Protein AF-A0A7G6T0T3-F1 (afdb_monomer_lite)

Secondary structure (DSSP, 8-state):
--THHHH---GGGTTPPEEPTTS-EEE-TTSTHHHHHHHHHHHHHHHHHHHHHHHH--EEESSSS-TTSGGGSTT---

Sequence (78 aa):
MIPYLKAKAFREFDGAPTVDLDGDFVILPTNDEWSIWMAEYHRTHGAKGTQYFARIGRMVVKTRWPPGHEHQLSMQIG

Radius of gyration: 14.76 Å; chains: 1; bounding box: 41×19×36 Å

Foldseek 3Di:
DDCVVVVCPPVVCVLQADADPVRWGKDFPPHPQLVQVLVVLCVPPNPVRSVVCVVVRIDTGRDSHDPPPVPPVVVPPD

pLDDT: mean 72.65, std 18.5, range [38.62, 91.25]

Structure (mmCIF, N/CA/C/O backbone):
data_AF-A0A7G6T0T3-F1
#
_entry.id   AF-A0A7G6T0T3-F1
#
loop_
_atom_site.group_PDB
_atom_site.id
_atom_site.type_symbol
_atom_site.label_atom_id
_atom_site.label_alt_id
_atom_site.label_comp_id
_atom_site.label_asym_id
_atom_site.label_entity_id
_atom_site.label_seq_id
_atom_site.pdbx_PDB_ins_code
_atom_site.Cartn_x
_atom_site.Cartn_y
_atom_site.Cartn_z
_atom_site.occupancy
_atom_site.B_iso_or_equiv
_atom_site.auth_seq_id
_atom_site.auth_comp_id
_atom_site.auth_asym_id
_atom_site.auth_atom_id
_atom_site.pdbx_PDB_model_num
ATOM 1 N N . MET A 1 1 ? 20.018 9.629 -25.156 1.00 45.88 1 MET A N 1
ATOM 2 C CA . MET A 1 1 ? 19.440 8.658 -24.201 1.00 45.88 1 MET A CA 1
ATOM 3 C C . MET A 1 1 ? 20.583 7.776 -23.712 1.00 45.88 1 MET A C 1
ATOM 5 O O . MET A 1 1 ? 21.181 7.086 -24.526 1.00 45.88 1 MET A O 1
ATOM 9 N N . ILE A 1 2 ? 21.010 7.924 -22.455 1.00 41.88 2 ILE A N 1
ATOM 10 C CA . ILE A 1 2 ? 22.273 7.343 -21.967 1.00 41.88 2 ILE A CA 1
ATOM 11 C C . ILE A 1 2 ? 22.112 5.814 -21.800 1.00 41.88 2 ILE A C 1
ATOM 13 O O . ILE A 1 2 ? 21.196 5.392 -21.095 1.00 41.88 2 ILE A O 1
ATOM 17 N N . PRO A 1 3 ? 22.983 4.973 -22.395 1.00 43.91 3 PRO A N 1
ATOM 18 C CA . PRO A 1 3 ? 22.884 3.503 -22.352 1.00 43.91 3 PRO A CA 1
ATOM 19 C C . PRO A 1 3 ? 22.936 2.895 -20.938 1.00 43.91 3 PRO A C 1
ATOM 21 O O . PRO A 1 3 ? 22.503 1.764 -20.734 1.00 43.91 3 PRO A O 1
ATOM 24 N N . TYR A 1 4 ? 23.386 3.661 -19.943 1.00 40.94 4 TYR A N 1
ATOM 25 C CA . TYR A 1 4 ? 23.398 3.277 -18.531 1.00 40.94 4 TYR A CA 1
ATOM 26 C C . TYR A 1 4 ? 21.995 3.012 -17.945 1.00 40.94 4 TYR A C 1
ATOM 28 O O . TYR A 1 4 ? 21.857 2.174 -17.059 1.00 40.94 4 TYR A O 1
ATOM 36 N N . LEU A 1 5 ? 20.942 3.637 -18.490 1.00 45.53 5 LEU A N 1
ATOM 37 C CA . LEU A 1 5 ? 19.548 3.376 -18.088 1.00 45.53 5 LEU A CA 1
ATOM 38 C C . LEU A 1 5 ? 18.998 2.043 -18.620 1.00 45.53 5 LEU A C 1
ATOM 40 O O . LEU A 1 5 ? 17.972 1.574 -18.147 1.00 45.53 5 LEU A O 1
ATOM 44 N N . LYS A 1 6 ? 19.663 1.429 -19.607 1.00 44.28 6 LYS A N 1
ATOM 45 C CA . LYS A 1 6 ? 19.213 0.178 -20.236 1.00 44.28 6 LYS A CA 1
ATOM 46 C C . LYS A 1 6 ? 19.843 -1.068 -19.601 1.00 44.28 6 LYS A C 1
ATOM 48 O O . LYS A 1 6 ? 19.295 -2.153 -19.739 1.00 44.28 6 LYS A O 1
ATOM 53 N N . ALA A 1 7 ? 20.987 -0.909 -18.928 1.00 42.91 7 ALA A N 1
ATOM 54 C CA . ALA A 1 7 ? 21.739 -2.003 -18.303 1.00 42.91 7 ALA A CA 1
ATOM 55 C C . ALA A 1 7 ? 21.420 -2.188 -16.810 1.00 42.91 7 ALA A C 1
ATOM 57 O O . ALA A 1 7 ? 21.554 -3.288 -16.283 1.00 42.91 7 ALA A O 1
ATOM 58 N N . LYS A 1 8 ? 20.964 -1.132 -16.130 1.00 42.75 8 LYS A N 1
ATOM 59 C CA . LYS A 1 8 ? 20.369 -1.230 -14.798 1.00 42.75 8 LYS A CA 1
ATOM 60 C C . LYS A 1 8 ? 18.857 -1.193 -14.952 1.00 42.75 8 LYS A C 1
ATOM 62 O O . LYS A 1 8 ? 18.236 -0.155 -14.759 1.00 42.75 8 LYS A O 1
ATOM 67 N N . ALA A 1 9 ? 18.267 -2.346 -15.271 1.00 47.31 9 ALA A N 1
ATOM 68 C CA . ALA A 1 9 ? 16.986 -2.669 -14.659 1.00 47.31 9 ALA A CA 1
ATOM 69 C C . ALA A 1 9 ? 17.223 -2.465 -13.160 1.00 47.31 9 ALA A C 1
ATOM 71 O O . ALA A 1 9 ? 18.001 -3.210 -12.562 1.00 47.31 9 ALA A O 1
ATOM 72 N N . PHE A 1 10 ? 16.760 -1.333 -12.625 1.00 48.31 10 PHE A N 1
ATOM 73 C CA . PHE A 1 10 ? 16.969 -0.972 -11.233 1.00 48.31 10 PHE A CA 1
ATOM 74 C C . PHE A 1 10 ? 16.548 -2.192 -10.423 1.00 48.31 10 PHE A C 1
ATOM 76 O O . PHE A 1 10 ? 15.385 -2.575 -10.453 1.00 48.31 10 PHE A O 1
ATOM 83 N N . ARG A 1 11 ? 17.502 -2.856 -9.769 1.00 46.88 11 ARG A N 1
ATOM 84 C CA . ARG A 1 11 ? 17.246 -4.077 -8.991 1.00 46.88 11 ARG A CA 1
ATOM 85 C C . ARG A 1 11 ? 16.230 -3.820 -7.872 1.00 46.88 11 ARG A C 1
ATOM 87 O O . ARG A 1 11 ? 15.597 -4.735 -7.379 1.00 46.88 11 ARG A O 1
ATOM 94 N N . GLU A 1 12 ? 16.050 -2.550 -7.533 1.00 47.31 12 GLU A N 1
ATOM 95 C CA . GLU A 1 12 ? 15.030 -2.002 -6.646 1.00 47.31 12 GLU A CA 1
ATOM 96 C C . GLU A 1 12 ? 13.600 -2.161 -7.195 1.00 47.31 12 GLU A C 1
ATOM 98 O O . GLU A 1 12 ? 12.650 -2.136 -6.422 1.00 47.31 12 GLU A O 1
ATOM 103 N N . PHE A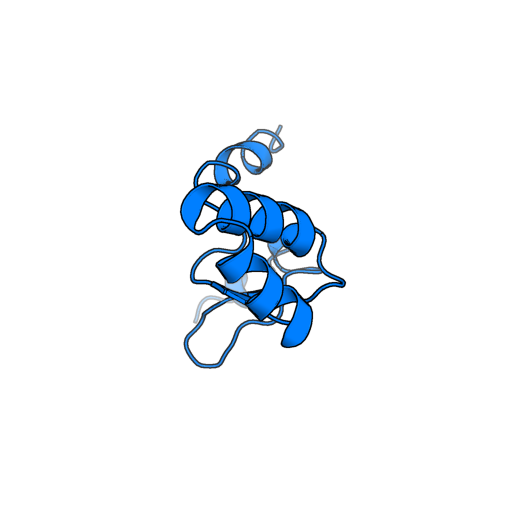 1 13 ? 13.438 -2.343 -8.508 1.00 49.09 13 PHE A N 1
ATOM 104 C CA . PHE A 1 13 ? 12.163 -2.613 -9.175 1.00 49.09 13 PHE A CA 1
ATOM 105 C C . PHE A 1 13 ? 11.923 -4.103 -9.456 1.00 49.09 13 PHE A C 1
ATOM 107 O O . PHE A 1 13 ? 10.838 -4.468 -9.907 1.00 49.09 13 PHE A O 1
ATOM 114 N N . ASP A 1 14 ? 12.895 -4.973 -9.164 1.00 44.41 14 ASP A N 1
ATOM 115 C CA . ASP A 1 14 ? 12.689 -6.420 -9.180 1.00 44.41 14 ASP A CA 1
ATOM 116 C C . ASP A 1 14 ? 11.745 -6.778 -8.019 1.00 44.41 14 ASP A C 1
ATOM 118 O O . ASP A 1 14 ? 12.076 -6.592 -6.848 1.00 44.41 14 ASP A O 1
ATOM 122 N N . GLY A 1 15 ? 10.508 -7.160 -8.347 1.00 55.41 15 GLY A N 1
ATOM 123 C CA . GLY A 1 15 ? 9.434 -7.362 -7.366 1.00 55.41 15 GLY A CA 1
ATOM 124 C C . GLY A 1 15 ? 8.747 -6.082 -6.873 1.00 55.41 15 GLY A C 1
ATOM 125 O O . GLY A 1 15 ? 7.955 -6.152 -5.934 1.00 55.41 15 GLY A O 1
ATOM 126 N N . ALA A 1 16 ? 9.013 -4.915 -7.476 1.00 59.09 16 ALA A N 1
ATOM 127 C CA . ALA A 1 16 ? 8.265 -3.707 -7.132 1.00 59.09 16 ALA A CA 1
ATOM 128 C C . ALA A 1 16 ? 6.795 -3.805 -7.584 1.00 59.09 16 ALA A C 1
ATOM 130 O O . ALA A 1 16 ? 6.502 -4.423 -8.615 1.00 59.09 16 ALA A O 1
ATOM 131 N N . PRO A 1 17 ? 5.867 -3.187 -6.831 1.00 62.81 17 PRO A N 1
ATOM 132 C CA . PRO A 1 17 ? 4.462 -3.136 -7.206 1.00 62.81 17 PRO A CA 1
ATOM 133 C C . PRO A 1 17 ? 4.278 -2.514 -8.593 1.00 62.81 17 PRO A C 1
ATOM 135 O O . PRO A 1 17 ? 5.054 -1.652 -9.013 1.00 62.81 17 PRO A O 1
ATOM 138 N N . THR A 1 18 ? 3.243 -2.963 -9.307 1.00 76.56 18 THR A N 1
ATOM 139 C CA . THR A 1 18 ? 2.887 -2.425 -10.625 1.00 76.56 18 THR A CA 1
ATOM 140 C C . THR A 1 18 ? 2.701 -0.916 -10.531 1.00 76.56 18 THR A C 1
ATOM 142 O O . THR A 1 18 ? 2.103 -0.436 -9.578 1.00 76.56 18 THR A O 1
ATOM 145 N N . VAL A 1 19 ? 3.200 -0.168 -11.510 1.00 78.12 19 VAL A N 1
ATOM 146 C CA . VAL A 1 19 ? 3.012 1.284 -11.577 1.00 78.12 19 VAL A CA 1
ATOM 147 C C . VAL A 1 19 ? 1.903 1.582 -12.588 1.00 78.12 19 VAL A C 1
ATOM 149 O O . VAL A 1 19 ? 1.897 1.000 -13.675 1.00 78.12 19 VAL A O 1
ATOM 152 N N . ASP A 1 20 ? 0.947 2.430 -12.217 1.00 77.19 20 ASP A N 1
ATOM 153 C CA . ASP A 1 20 ? -0.137 2.875 -13.097 1.00 77.19 20 ASP A CA 1
ATOM 154 C C . ASP A 1 20 ? 0.372 3.892 -14.144 1.00 77.19 20 ASP A C 1
ATOM 156 O O . ASP A 1 20 ? 1.515 4.350 -14.082 1.00 77.19 20 ASP A O 1
ATOM 160 N N . LEU A 1 21 ? -0.456 4.252 -15.129 1.00 74.06 21 LEU A N 1
ATOM 161 C CA . LEU A 1 21 ? -0.085 5.153 -16.228 1.00 74.06 21 LEU A CA 1
ATOM 162 C C . LEU A 1 21 ? 0.336 6.546 -15.737 1.00 74.06 21 LEU A C 1
ATOM 164 O O . LEU A 1 21 ? 1.150 7.203 -16.386 1.00 74.06 21 LEU A O 1
ATOM 168 N N . ASP A 1 22 ? -0.176 6.961 -14.580 1.00 76.62 22 ASP A N 1
ATOM 169 C CA . ASP A 1 22 ? 0.173 8.211 -13.903 1.00 76.62 22 ASP A CA 1
ATOM 170 C C . ASP A 1 22 ? 1.498 8.147 -13.116 1.00 76.62 22 ASP A C 1
ATOM 172 O O . ASP A 1 22 ? 1.961 9.158 -12.586 1.00 76.62 22 ASP A O 1
ATOM 176 N N . GLY A 1 23 ? 2.156 6.984 -13.061 1.00 76.81 23 GLY A N 1
ATOM 177 C CA . GLY A 1 23 ? 3.397 6.802 -12.306 1.00 76.81 23 GLY A CA 1
ATOM 178 C C . GLY A 1 23 ? 3.189 6.460 -10.825 1.00 76.81 23 GLY A C 1
ATOM 179 O O . GLY A 1 23 ? 4.161 6.432 -10.072 1.00 76.81 23 GLY A O 1
ATOM 180 N N . ASP A 1 24 ? 1.950 6.189 -10.406 1.00 82.69 24 ASP A N 1
ATOM 181 C CA . ASP A 1 24 ? 1.608 5.788 -9.038 1.00 82.69 24 ASP A CA 1
ATOM 182 C C . ASP A 1 24 ? 1.812 4.284 -8.805 1.00 82.69 24 ASP A C 1
ATOM 184 O O . ASP A 1 24 ? 1.544 3.462 -9.679 1.00 82.69 24 ASP A O 1
ATOM 188 N N . PHE A 1 25 ? 2.227 3.897 -7.600 1.00 84.31 25 PHE A N 1
ATOM 189 C CA . PHE A 1 25 ? 2.375 2.495 -7.217 1.00 84.31 25 PHE A CA 1
ATOM 190 C C . PHE A 1 25 ? 1.020 1.867 -6.896 1.00 84.31 25 PHE A C 1
ATOM 192 O O . PHE A 1 25 ? 0.261 2.359 -6.060 1.00 84.31 25 PHE A O 1
ATOM 199 N N . VAL A 1 26 ? 0.755 0.724 -7.514 1.00 88.69 26 VAL A N 1
ATOM 200 C CA . VAL A 1 26 ? -0.396 -0.135 -7.257 1.00 88.69 26 VAL A CA 1
ATOM 201 C C . VAL A 1 26 ? 0.036 -1.257 -6.321 1.00 88.69 26 VAL A C 1
ATOM 203 O O . VAL A 1 26 ? 0.635 -2.248 -6.738 1.00 88.69 26 VAL A O 1
ATOM 206 N N . ILE A 1 27 ? -0.277 -1.104 -5.038 1.00 89.00 27 ILE A N 1
ATOM 207 C CA . ILE A 1 27 ? -0.006 -2.106 -4.009 1.00 89.00 27 ILE A CA 1
ATOM 208 C C . ILE A 1 27 ? -1.152 -3.116 -3.989 1.00 89.00 27 ILE A C 1
ATOM 210 O O . ILE A 1 27 ? -2.314 -2.743 -3.804 1.00 89.00 27 ILE A O 1
ATOM 214 N N . LEU A 1 28 ? -0.834 -4.395 -4.162 1.00 89.19 28 LEU A N 1
ATOM 215 C CA . LEU A 1 28 ? -1.777 -5.512 -4.114 1.00 89.19 28 LEU A CA 1
ATOM 216 C C . LEU A 1 28 ? -1.601 -6.313 -2.815 1.00 89.19 28 LEU A C 1
ATOM 218 O O . LEU A 1 28 ? -0.527 -6.272 -2.227 1.00 89.19 28 LEU A O 1
ATOM 222 N N . PRO A 1 29 ? -2.595 -7.109 -2.383 1.00 88.75 29 PRO A N 1
ATOM 223 C CA . PRO A 1 29 ? -2.500 -7.957 -1.191 1.00 88.75 29 PRO A CA 1
ATOM 224 C C . PRO A 1 29 ? -1.324 -8.937 -1.172 1.00 88.75 29 PRO A C 1
ATOM 226 O O . PRO A 1 29 ? -0.949 -9.422 -0.111 1.00 88.75 29 PRO A O 1
ATOM 229 N N . THR A 1 30 ? -0.766 -9.253 -2.340 1.00 85.00 30 THR A N 1
ATOM 230 C CA . THR A 1 30 ? 0.402 -10.127 -2.503 1.00 85.00 30 THR A CA 1
ATOM 231 C C . THR A 1 30 ? 1.735 -9.408 -2.307 1.00 85.00 30 THR A C 1
ATOM 233 O O . THR A 1 30 ? 2.764 -10.069 -2.259 1.00 85.00 30 THR A O 1
ATOM 236 N N . ASN A 1 31 ? 1.736 -8.076 -2.250 1.00 85.19 31 ASN A N 1
ATOM 237 C CA . ASN A 1 31 ? 2.923 -7.262 -2.019 1.00 85.19 31 ASN A CA 1
ATOM 238 C C . ASN A 1 31 ? 3.216 -7.165 -0.513 1.00 85.19 31 ASN A C 1
ATOM 240 O O . ASN A 1 31 ? 2.298 -6.927 0.274 1.00 85.19 31 ASN A O 1
ATOM 244 N N . ASP A 1 32 ? 4.483 -7.279 -0.106 1.00 84.75 32 ASP A N 1
ATOM 245 C CA . ASP A 1 32 ? 4.915 -7.084 1.290 1.00 84.75 32 ASP A CA 1
ATOM 246 C C . ASP A 1 32 ? 4.513 -5.701 1.835 1.00 84.75 32 ASP A C 1
ATOM 248 O O . ASP A 1 32 ? 4.180 -5.534 3.012 1.00 84.75 32 ASP A O 1
ATOM 252 N N . GLU A 1 33 ? 4.460 -4.708 0.946 1.00 84.31 33 GLU A N 1
ATOM 253 C CA . GLU A 1 33 ? 4.025 -3.341 1.208 1.00 84.31 33 GLU A CA 1
ATOM 254 C C . GLU A 1 33 ? 2.565 -3.258 1.691 1.00 84.31 33 GLU A C 1
ATOM 256 O O . GLU A 1 33 ? 2.203 -2.306 2.386 1.00 84.31 33 GLU A O 1
ATOM 261 N N . TRP A 1 34 ? 1.715 -4.238 1.357 1.00 89.00 34 TRP A N 1
ATOM 262 C CA . TRP A 1 34 ? 0.276 -4.199 1.633 1.00 89.00 34 TRP A CA 1
ATOM 263 C C . TRP A 1 34 ? -0.042 -4.085 3.117 1.00 89.00 34 TRP A C 1
ATOM 265 O O . TRP A 1 34 ? -0.813 -3.219 3.528 1.00 89.00 34 TRP A O 1
ATOM 275 N N . SER A 1 35 ? 0.552 -4.952 3.936 1.00 89.38 35 SER A N 1
ATOM 276 C CA . SER A 1 35 ? 0.288 -4.981 5.379 1.00 89.38 35 SER A CA 1
ATOM 277 C C . SER A 1 35 ? 0.744 -3.688 6.056 1.00 89.38 35 SER A C 1
ATOM 279 O O . SER A 1 35 ? 0.080 -3.192 6.967 1.00 89.38 35 SER A O 1
ATO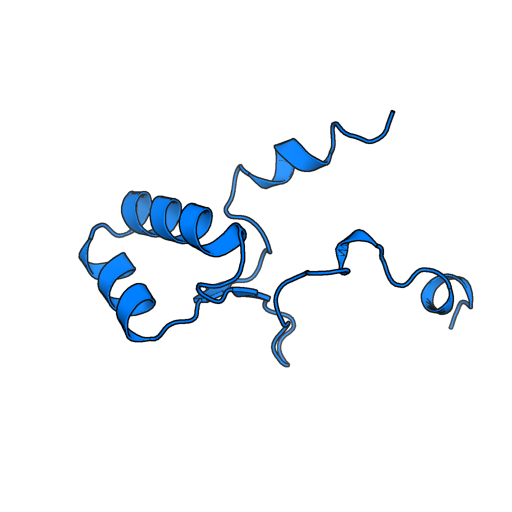M 281 N N . ILE A 1 36 ? 1.844 -3.112 5.568 1.00 90.94 36 ILE A N 1
ATOM 282 C CA . ILE A 1 36 ? 2.432 -1.881 6.096 1.00 90.94 36 ILE A CA 1
ATOM 283 C C . ILE A 1 36 ? 1.548 -0.681 5.727 1.00 90.94 36 ILE A C 1
ATOM 285 O O . ILE A 1 36 ? 1.203 0.125 6.594 1.00 90.94 36 ILE A O 1
ATOM 289 N N . TRP A 1 37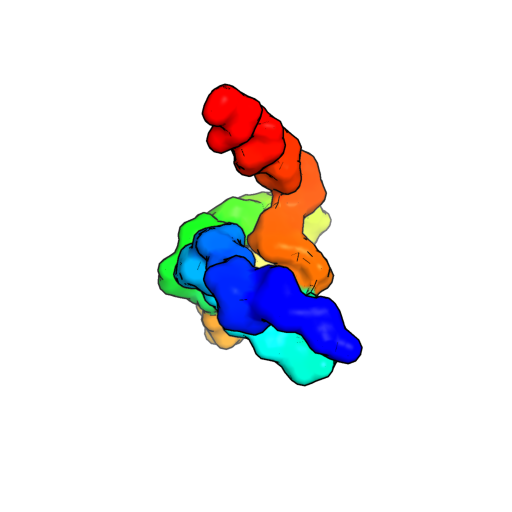 ? 1.077 -0.606 4.480 1.00 90.44 37 TRP A N 1
ATOM 290 C CA . TRP A 1 37 ? 0.099 0.401 4.074 1.00 90.44 37 TRP A CA 1
ATOM 291 C C . TRP A 1 37 ? -1.248 0.245 4.784 1.00 90.44 37 TRP A C 1
ATOM 293 O O . TRP A 1 37 ? -1.812 1.241 5.228 1.00 90.44 37 TRP A O 1
ATOM 303 N N . MET A 1 38 ? -1.758 -0.978 4.964 1.00 91.25 38 MET A N 1
ATOM 304 C CA . MET A 1 38 ? -2.992 -1.228 5.721 1.00 91.25 38 MET A CA 1
ATOM 305 C C . MET A 1 38 ? -2.891 -0.708 7.158 1.00 91.25 38 MET A C 1
ATOM 307 O O . MET A 1 38 ? -3.834 -0.086 7.646 1.00 91.25 38 MET A O 1
ATOM 311 N N . ALA A 1 39 ? -1.756 -0.923 7.830 1.00 90.88 39 ALA A N 1
ATOM 312 C CA . ALA A 1 39 ? -1.518 -0.396 9.171 1.00 90.88 39 ALA A CA 1
ATOM 313 C C . ALA A 1 39 ? -1.482 1.142 9.184 1.00 90.88 39 ALA A C 1
ATOM 315 O O . ALA A 1 39 ? -2.100 1.765 10.051 1.00 90.88 39 ALA A O 1
ATOM 316 N N . GLU A 1 40 ? -0.831 1.762 8.197 1.00 90.12 40 GLU A N 1
ATOM 317 C CA . GLU A 1 40 ? -0.771 3.222 8.090 1.00 90.12 40 GLU A CA 1
ATOM 318 C C . GLU A 1 40 ? -2.146 3.846 7.802 1.00 90.12 40 GLU A C 1
ATOM 320 O O . GLU A 1 40 ? -2.566 4.802 8.463 1.00 90.12 40 GLU A O 1
ATOM 325 N N . TYR A 1 41 ? -2.906 3.271 6.868 1.00 88.81 41 TYR A N 1
ATOM 326 C CA . TYR A 1 41 ? -4.278 3.695 6.584 1.00 88.81 41 TYR A CA 1
ATOM 327 C C . TYR A 1 41 ? -5.194 3.489 7.793 1.00 88.81 41 TYR A C 1
ATOM 329 O O . TYR A 1 41 ? -6.066 4.320 8.051 1.00 88.81 41 TYR A O 1
ATOM 337 N N . HIS A 1 42 ? -4.985 2.427 8.577 1.00 90.56 42 HIS A N 1
ATOM 338 C CA . HIS A 1 42 ? -5.716 2.228 9.826 1.00 90.56 42 HIS A CA 1
ATOM 339 C C . HIS A 1 42 ? -5.410 3.334 10.837 1.00 90.56 42 HIS A C 1
ATOM 341 O O . HIS A 1 42 ? -6.320 3.858 11.475 1.00 90.56 42 HIS A O 1
ATOM 347 N N . ARG A 1 43 ? -4.136 3.706 10.983 1.00 88.25 43 ARG A N 1
ATOM 348 C CA . ARG A 1 43 ? -3.701 4.750 11.918 1.00 88.25 43 ARG A CA 1
ATOM 349 C C . ARG A 1 43 ? -4.271 6.120 11.556 1.00 88.25 43 ARG A C 1
ATOM 351 O O . ARG A 1 43 ? -4.657 6.874 12.442 1.00 88.25 43 ARG A O 1
ATOM 358 N N . THR A 1 44 ? -4.313 6.440 10.268 1.00 87.12 44 THR A N 1
ATOM 359 C CA . THR A 1 44 ? -4.695 7.768 9.765 1.00 87.12 44 THR A CA 1
ATOM 360 C C . THR A 1 44 ? -6.203 7.926 9.552 1.00 87.12 44 THR A C 1
ATOM 362 O O . THR A 1 44 ? -6.754 8.977 9.872 1.00 87.12 44 THR A O 1
ATOM 365 N N . HIS A 1 45 ? -6.888 6.890 9.056 1.00 85.75 45 HIS A N 1
ATOM 366 C CA . HIS A 1 45 ? -8.307 6.944 8.673 1.00 85.75 45 HIS A CA 1
ATOM 367 C C . HIS A 1 45 ? -9.216 5.999 9.480 1.00 85.75 45 HIS A C 1
ATOM 369 O O . HIS A 1 45 ? -10.439 6.013 9.308 1.00 85.75 45 HIS A O 1
ATOM 375 N N . GLY A 1 46 ? -8.649 5.176 10.366 1.00 86.69 46 GLY A N 1
ATOM 376 C CA . GLY A 1 46 ? -9.383 4.188 11.154 1.00 86.69 46 GLY A CA 1
ATOM 377 C C . GLY A 1 46 ? -9.877 2.988 10.339 1.00 86.69 46 GLY A C 1
ATOM 378 O O . GLY A 1 46 ? -9.633 2.848 9.139 1.00 86.69 46 GLY A O 1
ATOM 379 N N . ALA A 1 47 ? -10.640 2.114 10.998 1.00 85.62 47 ALA A N 1
ATOM 380 C CA . ALA A 1 47 ? -11.108 0.847 10.429 1.00 85.62 47 ALA A CA 1
ATOM 381 C C . ALA A 1 47 ? -11.995 0.986 9.176 1.00 85.62 47 ALA A C 1
ATOM 383 O O . ALA A 1 47 ? -12.054 0.074 8.353 1.00 85.62 47 ALA A O 1
ATOM 384 N N . LYS A 1 48 ? -12.687 2.120 8.998 1.00 80.19 48 LYS A N 1
ATOM 385 C CA . LYS A 1 48 ? -13.523 2.346 7.805 1.00 80.19 48 LYS A CA 1
ATOM 386 C C . LYS A 1 48 ? -12.679 2.503 6.538 1.00 80.19 48 LYS A C 1
ATOM 388 O O . LYS A 1 48 ? -13.078 2.009 5.487 1.00 80.19 48 LYS A O 1
ATOM 393 N N . GLY A 1 49 ? -11.520 3.157 6.645 1.00 75.25 49 GLY A N 1
ATOM 394 C CA . GLY A 1 49 ? -10.604 3.344 5.519 1.00 75.25 49 GLY A CA 1
ATOM 395 C C . GLY A 1 49 ? -9.981 2.026 5.067 1.00 75.25 49 GLY A C 1
ATOM 396 O O . GLY A 1 49 ? -9.947 1.728 3.878 1.00 75.25 49 GLY A O 1
ATOM 397 N N . THR A 1 50 ? -9.572 1.178 6.010 1.00 85.06 50 THR A N 1
ATOM 398 C CA . THR A 1 50 ? -8.946 -0.111 5.685 1.00 85.06 50 THR A CA 1
ATOM 399 C C . THR A 1 50 ? -9.920 -1.146 5.140 1.00 85.06 50 THR A C 1
ATOM 401 O O . THR A 1 50 ? -9.549 -1.913 4.256 1.00 85.06 50 THR A O 1
ATOM 404 N N . GLN A 1 51 ? -11.178 -1.154 5.593 1.00 87.25 51 GLN A N 1
ATOM 405 C CA . GLN A 1 51 ? -12.205 -2.045 5.038 1.00 87.25 51 GLN A CA 1
ATOM 406 C C . GLN A 1 51 ? -12.458 -1.787 3.551 1.00 87.25 51 GLN A C 1
ATOM 408 O O . GLN A 1 51 ? -12.699 -2.729 2.795 1.00 87.25 51 GLN A O 1
ATOM 413 N N . TYR A 1 52 ? -12.374 -0.527 3.118 1.00 85.94 52 TYR A N 1
ATOM 414 C CA . TYR A 1 52 ? -12.492 -0.187 1.705 1.00 85.94 52 TYR A CA 1
ATOM 415 C C . TYR A 1 52 ? -11.386 -0.861 0.885 1.00 85.94 52 TYR A C 1
ATOM 417 O O . TYR A 1 52 ? -11.691 -1.573 -0.071 1.00 85.94 52 TYR A O 1
ATOM 425 N N . PHE A 1 53 ? -10.125 -0.718 1.300 1.00 86.56 53 PHE A N 1
ATOM 426 C CA . PHE A 1 53 ? -8.985 -1.317 0.601 1.00 86.56 53 PHE A CA 1
ATOM 427 C C . PHE A 1 53 ? -8.977 -2.843 0.667 1.00 86.56 53 PHE A C 1
ATOM 429 O O . PHE A 1 53 ? -8.741 -3.489 -0.351 1.00 86.56 53 PHE A O 1
ATOM 436 N N . ALA A 1 54 ? -9.352 -3.423 1.809 1.00 87.06 54 ALA A N 1
ATOM 437 C CA . ALA A 1 54 ? -9.541 -4.865 1.940 1.00 87.06 54 ALA A CA 1
ATOM 438 C C . ALA A 1 54 ? -10.600 -5.408 0.965 1.00 87.06 54 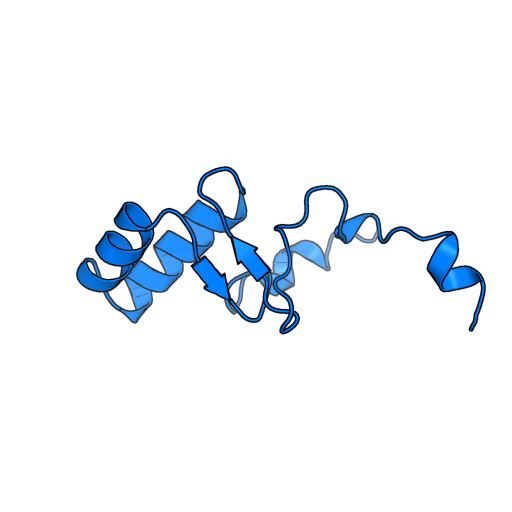ALA A C 1
ATOM 440 O O . ALA A 1 54 ? -10.447 -6.511 0.449 1.00 87.06 54 ALA A O 1
ATOM 441 N N . ARG A 1 55 ? -11.654 -4.630 0.678 1.00 88.94 55 ARG A N 1
ATOM 442 C CA . ARG A 1 55 ? -12.697 -5.016 -0.281 1.00 88.94 55 ARG A CA 1
ATOM 443 C C . ARG A 1 55 ? -12.260 -4.851 -1.735 1.00 88.94 55 ARG A C 1
ATOM 445 O O . ARG A 1 55 ? -12.610 -5.690 -2.557 1.00 88.94 55 ARG A O 1
ATOM 452 N N . ILE A 1 56 ? -11.562 -3.763 -2.072 1.00 90.06 56 ILE A N 1
ATOM 453 C CA . ILE A 1 56 ? -11.167 -3.487 -3.464 1.00 90.06 56 ILE A CA 1
ATOM 454 C C . ILE A 1 56 ? -9.897 -4.230 -3.894 1.00 90.06 56 ILE A C 1
ATOM 456 O O .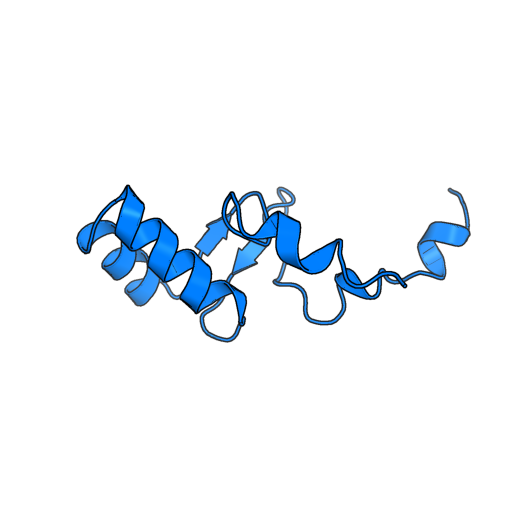 ILE A 1 56 ? -9.658 -4.362 -5.090 1.00 90.06 56 ILE A O 1
ATOM 460 N N . GLY A 1 57 ? -9.087 -4.706 -2.942 1.00 88.56 57 GLY A N 1
ATOM 461 C CA . GLY A 1 57 ? -7.915 -5.541 -3.210 1.00 88.56 57 GLY A CA 1
ATOM 462 C C . GLY A 1 57 ? -6.768 -4.826 -3.928 1.00 88.56 57 GLY A C 1
ATOM 463 O O . GLY A 1 57 ? -5.953 -5.485 -4.562 1.00 88.56 57 GLY A O 1
ATOM 464 N N . ARG A 1 58 ? -6.711 -3.490 -3.870 1.00 89.06 58 ARG A N 1
ATOM 465 C CA . ARG A 1 58 ? -5.587 -2.688 -4.376 1.00 89.06 58 ARG A CA 1
ATOM 466 C C . ARG A 1 58 ? -5.518 -1.328 -3.684 1.00 89.06 58 ARG A C 1
ATOM 468 O O . ARG A 1 58 ? -6.551 -0.792 -3.289 1.00 89.06 58 ARG A O 1
ATOM 475 N N . MET A 1 59 ? -4.328 -0.749 -3.595 1.00 90.06 59 MET A N 1
ATOM 476 C CA . MET A 1 59 ? -4.103 0.634 -3.170 1.00 90.06 59 MET A CA 1
ATOM 477 C C . MET A 1 59 ? -3.274 1.348 -4.224 1.00 90.06 59 MET A C 1
ATOM 479 O O . MET A 1 59 ? -2.309 0.779 -4.715 1.00 90.06 59 MET A O 1
ATOM 483 N N . VAL A 1 60 ? -3.649 2.579 -4.563 1.00 88.56 60 VAL A N 1
ATOM 484 C CA . VAL A 1 60 ? -2.884 3.422 -5.487 1.00 88.56 60 VAL A CA 1
ATOM 485 C C . VAL A 1 60 ? -2.259 4.537 -4.666 1.00 88.56 60 VAL A C 1
ATOM 487 O O . VAL A 1 60 ? -2.978 5.319 -4.041 1.00 88.56 60 VAL A O 1
ATOM 490 N N . VAL A 1 61 ? -0.933 4.557 -4.606 1.00 86.81 61 VAL A N 1
ATOM 491 C CA . VAL A 1 61 ? -0.158 5.433 -3.723 1.00 86.81 61 VAL A CA 1
ATOM 492 C C . VAL A 1 61 ? 1.029 6.032 -4.468 1.00 86.81 61 VAL A C 1
ATOM 494 O O . VAL A 1 61 ? 1.634 5.400 -5.327 1.00 86.81 61 VAL A O 1
ATOM 497 N N . LYS A 1 62 ? 1.396 7.260 -4.101 1.00 85.00 62 LYS A N 1
ATOM 498 C CA . LYS A 1 62 ? 2.472 8.006 -4.774 1.00 85.00 62 LYS A CA 1
ATOM 499 C C . LYS A 1 62 ? 3.872 7.473 -4.477 1.00 85.00 62 LYS A C 1
ATOM 501 O O . LYS A 1 62 ? 4.817 7.763 -5.201 1.00 85.00 62 LYS A O 1
ATOM 506 N N . THR A 1 63 ? 4.020 6.736 -3.383 1.00 84.44 63 THR A N 1
ATOM 507 C CA . THR A 1 63 ? 5.292 6.195 -2.904 1.00 84.44 63 THR A CA 1
ATOM 508 C C . THR A 1 63 ? 5.136 4.705 -2.655 1.00 84.44 63 THR A C 1
ATOM 510 O O . THR A 1 63 ? 4.076 4.244 -2.244 1.00 84.44 63 THR A O 1
ATOM 513 N N . ARG A 1 64 ? 6.205 3.934 -2.874 1.00 83.06 64 ARG A N 1
ATOM 514 C CA . ARG A 1 64 ? 6.200 2.488 -2.616 1.00 83.06 64 ARG A CA 1
ATOM 515 C C . ARG A 1 64 ? 5.887 2.174 -1.150 1.00 83.06 64 ARG A C 1
ATOM 517 O O . ARG A 1 64 ? 5.099 1.279 -0.862 1.00 83.06 64 ARG A O 1
ATOM 524 N N . TRP A 1 65 ? 6.471 2.950 -0.238 1.00 86.25 65 TRP A N 1
ATOM 525 C CA . TRP A 1 65 ? 6.322 2.802 1.207 1.00 86.25 65 TRP A CA 1
ATOM 526 C C . TRP A 1 65 ? 5.570 3.990 1.813 1.00 86.25 65 TRP A C 1
ATOM 528 O O . TRP A 1 65 ? 5.682 5.107 1.293 1.00 86.25 65 TRP A O 1
ATOM 538 N N . PRO A 1 66 ? 4.824 3.783 2.913 1.00 86.06 66 PRO A N 1
ATOM 539 C CA . PRO A 1 66 ? 4.217 4.884 3.643 1.00 86.06 66 PRO A CA 1
ATOM 540 C C . PRO A 1 66 ? 5.275 5.788 4.292 1.00 86.06 66 PRO A C 1
ATOM 542 O O . PRO A 1 66 ? 6.406 5.348 4.543 1.00 86.06 66 PRO A O 1
ATOM 545 N N . PRO A 1 67 ? 4.915 7.048 4.598 1.00 81.62 67 PRO A N 1
ATOM 546 C CA . PRO A 1 67 ? 5.843 8.013 5.174 1.00 81.62 67 PRO A CA 1
ATOM 547 C C . PRO A 1 67 ? 6.486 7.467 6.456 1.00 81.62 67 PRO A C 1
ATOM 549 O O . PRO A 1 67 ? 5.819 6.933 7.342 1.00 81.62 67 PRO A O 1
ATOM 552 N N . GLY A 1 68 ? 7.814 7.574 6.540 1.00 75.12 68 GLY A N 1
ATOM 553 C CA . GLY A 1 68 ? 8.603 7.069 7.670 1.00 75.12 68 GLY A CA 1
ATOM 554 C C . GLY A 1 68 ? 9.107 5.626 7.536 1.00 75.12 68 GLY A C 1
ATOM 555 O O . GLY A 1 68 ? 9.981 5.238 8.305 1.00 75.12 68 GLY A O 1
ATOM 556 N N . HIS A 1 69 ? 8.648 4.859 6.540 1.00 71.75 69 HIS A N 1
ATOM 557 C CA . HIS A 1 69 ? 9.209 3.534 6.212 1.00 71.75 69 HIS A CA 1
ATOM 558 C C . HIS A 1 69 ? 10.296 3.595 5.124 1.00 71.75 69 HIS A C 1
ATOM 560 O O . HIS A 1 69 ? 11.035 2.637 4.916 1.00 71.75 69 HIS A O 1
ATOM 566 N N . GLU A 1 70 ? 10.458 4.751 4.479 1.00 61.72 70 GLU A N 1
ATOM 567 C CA . GLU A 1 70 ? 11.463 5.001 3.436 1.00 61.72 70 GLU A CA 1
ATOM 568 C C . GLU A 1 70 ? 12.908 4.9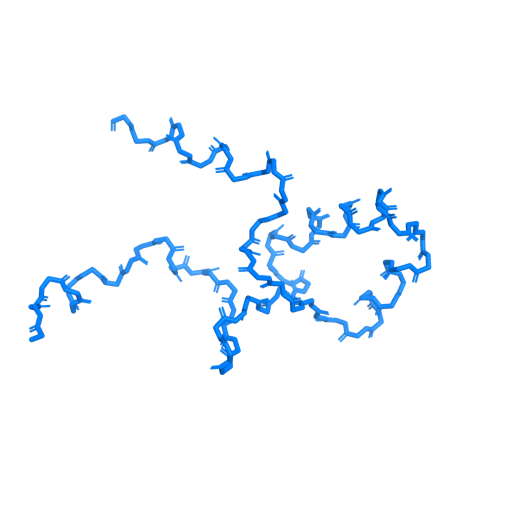22 3.970 1.00 61.72 70 GLU A C 1
ATOM 570 O O . GLU A 1 70 ? 13.838 4.623 3.226 1.00 61.72 70 GLU A O 1
ATOM 575 N N . HIS A 1 71 ? 13.107 5.147 5.274 1.00 49.09 71 HIS A N 1
ATOM 576 C CA . HIS A 1 71 ? 14.436 5.255 5.884 1.00 49.09 71 HIS A CA 1
ATOM 577 C C . HIS A 1 71 ? 15.114 3.907 6.186 1.00 49.09 71 HIS A C 1
ATOM 579 O O . HIS A 1 71 ? 16.323 3.879 6.414 1.00 49.09 71 HIS A O 1
ATOM 585 N N . GLN A 1 72 ? 14.375 2.793 6.189 1.00 50.12 72 GLN A N 1
ATOM 586 C CA . GLN A 1 72 ? 14.941 1.481 6.536 1.00 50.12 72 GLN A CA 1
ATOM 587 C C . GLN A 1 72 ? 15.730 0.826 5.395 1.00 50.12 72 GLN A C 1
ATOM 589 O O . GLN A 1 72 ? 16.585 -0.013 5.661 1.00 50.12 72 GLN A O 1
ATOM 594 N N . LEU A 1 73 ? 15.507 1.232 4.142 1.00 51.19 73 LEU A N 1
ATOM 595 C CA . LEU A 1 73 ? 16.192 0.649 2.981 1.00 51.19 73 LEU A CA 1
ATOM 596 C C . LEU A 1 73 ? 17.524 1.344 2.652 1.00 51.19 73 LEU A C 1
ATOM 598 O O . LEU A 1 73 ? 18.405 0.736 2.050 1.00 51.19 73 LEU A O 1
ATOM 602 N N . SER A 1 74 ? 17.722 2.582 3.111 1.00 47.81 74 SER A N 1
ATOM 603 C CA . SER A 1 74 ? 18.944 3.357 2.840 1.00 47.81 74 SER A CA 1
ATOM 604 C C . SER A 1 74 ? 20.149 2.970 3.711 1.00 47.81 74 SER A C 1
ATOM 606 O O . SER A 1 74 ? 21.250 3.447 3.455 1.00 47.81 74 SER A O 1
ATOM 608 N N . MET A 1 75 ? 19.983 2.110 4.726 1.00 43.94 75 MET A N 1
ATOM 609 C CA . MET A 1 75 ? 21.087 1.646 5.590 1.00 43.94 75 MET A CA 1
ATOM 610 C C . MET A 1 75 ? 21.731 0.327 5.137 1.00 43.94 75 MET A C 1
ATOM 612 O O . MET A 1 75 ? 22.626 -0.174 5.813 1.00 43.94 75 MET A O 1
ATOM 616 N N . GLN A 1 76 ? 21.318 -0.234 3.996 1.00 43.31 76 GLN A N 1
ATOM 617 C CA . GLN A 1 76 ? 21.851 -1.501 3.485 1.00 43.31 76 GLN A CA 1
ATOM 618 C C . GLN A 1 76 ? 22.704 -1.329 2.218 1.00 43.31 76 GLN A C 1
ATOM 620 O O . GLN A 1 76 ? 22.753 -2.214 1.369 1.00 43.31 76 GLN A O 1
ATOM 625 N N . ILE A 1 77 ? 23.395 -0.193 2.100 1.00 43.41 77 ILE A N 1
ATOM 626 C CA . ILE A 1 77 ? 24.537 -0.031 1.194 1.00 43.41 77 ILE A CA 1
ATOM 627 C C . ILE A 1 77 ? 25.775 0.150 2.075 1.00 43.41 77 ILE A C 1
ATOM 629 O O . ILE A 1 77 ? 26.154 1.269 2.421 1.00 43.41 77 ILE A O 1
ATOM 633 N N . GLY A 1 78 ? 26.325 -0.983 2.510 1.00 38.62 78 GLY A N 1
ATOM 634 C CA . GLY A 1 78 ? 27.712 -1.099 2.962 1.00 38.62 78 GLY A CA 1
ATOM 635 C C . GLY A 1 78 ? 28.599 -1.490 1.792 1.00 38.62 78 GLY A C 1
ATOM 636 O O . GLY A 1 78 ? 28.105 -2.248 0.925 1.00 38.62 78 GLY A O 1
#

Organism: NCBI:txid28104